Protein AF-A0A6A9STH9-F1 (afdb_monomer)

Nearest PDB structures (foldseek):
  4iap-assembly1_A  TM=4.521E-01  e=1.134E+00  Saccharomyces cerevisiae S288C
  4h6y-assembly1_A  TM=4.876E-01  e=4.450E+00  Homo sapiens
  8txz-assembly1_A  TM=4.529E-01  e=3.930E+00  Homo sapiens
  4h6y-assembly2_B  TM=3.499E-01  e=5.706E+00  Homo sapiens
  8u1b-assembly1_A  TM=4.518E-01  e=9.381E+00  Homo sapiens

pLDDT: mean 86.89, std 9.56, range [55.28, 96.94]

Secondary structure (DSSP, 8-state):
-HHHHHHHHHHHHHHHHHHHHHHHTTGGGTSPEEP-------SHHHHHHHHHS--GGGEEEEEETTTTEEEEEESSSEEEEESHHHHHHHHHHHHHHHHHHHTT-

Solvent-accessible surface area (backbone atoms only — not comparable to full-atom values): 5577 Å² total; per-residue (Å²): 118,70,68,63,55,51,55,52,51,53,52,52,50,20,50,48,31,26,53,54,8,60,59,26,41,58,4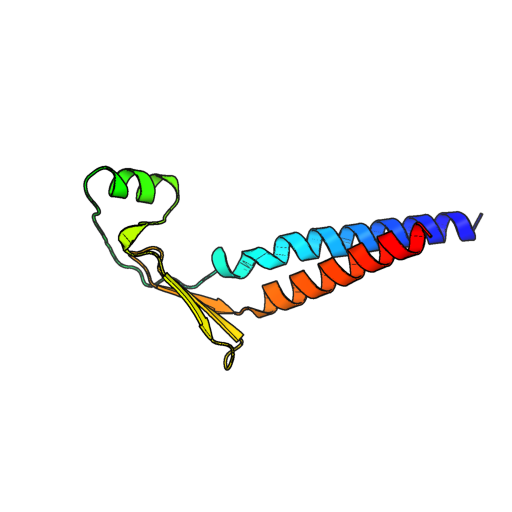1,41,84,74,70,37,55,66,48,93,58,93,70,87,54,74,66,75,58,23,57,42,23,75,73,72,64,38,27,75,94,48,48,46,78,48,72,43,76,91,79,42,26,39,40,33,28,36,44,65,30,52,29,47,20,58,37,60,50,25,55,52,7,49,51,31,24,51,52,10,50,50,50,52,54,59,77,72,108

Foldseek 3Di:
DVVVVVLVVLLVQLVVLQVQLVVLQCVQVVDWDKDDFDDDDDDPQNVVCVVPVARVVQWDWDADPVQQWIWIDSNGIITIGHCVSNVSSNVSNCSSVVSVVVSVD

Radius of gyration: 19.63 Å; Cα contacts (8 Å, |Δi|>4): 148; chains: 1; bounding box: 37×26×61 Å

Mean predicted aligned error: 6.84 Å

Structure (mmCIF, N/CA/C/O backbone):
data_AF-A0A6A9STH9-F1
#
_entry.id   AF-A0A6A9STH9-F1
#
loop_
_atom_site.group_PDB
_atom_site.id
_atom_site.type_symbol
_atom_site.label_atom_id
_atom_site.label_alt_id
_atom_site.label_comp_id
_atom_site.label_asym_id
_atom_site.label_entity_id
_atom_site.label_seq_id
_atom_site.pdbx_PDB_ins_code
_atom_site.Cartn_x
_atom_site.Cartn_y
_atom_site.Cartn_z
_atom_site.occupancy
_atom_site.B_iso_or_equiv
_atom_site.auth_seq_id
_atom_site.auth_comp_id
_atom_site.auth_asym_id
_atom_site.auth_atom_id
_atom_site.pdbx_PDB_model_num
ATOM 1 N N . MET A 1 1 ? -9.594 1.709 41.874 1.00 55.28 1 MET A N 1
ATOM 2 C CA . MET A 1 1 ? -8.220 1.558 41.331 1.00 55.28 1 MET A CA 1
ATOM 3 C C . MET A 1 1 ? -8.133 0.549 40.174 1.00 55.28 1 MET A C 1
ATOM 5 O O . MET A 1 1 ? -7.390 0.798 39.239 1.00 55.28 1 MET A O 1
ATOM 9 N N . SER A 1 2 ? -8.917 -0.541 40.176 1.00 62.00 2 SER A N 1
ATOM 10 C CA . SER A 1 2 ? -8.983 -1.525 39.067 1.00 62.00 2 SER A CA 1
ATOM 11 C C . SER A 1 2 ? -9.499 -0.946 37.730 1.00 62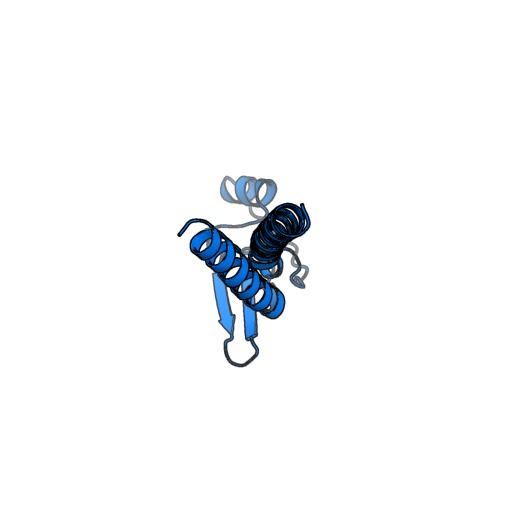.00 2 SER A C 1
ATOM 13 O O . SER A 1 2 ? -8.928 -1.186 36.666 1.00 62.00 2 SER A O 1
ATOM 15 N N . THR A 1 3 ? -10.525 -0.093 37.781 1.00 63.47 3 THR A N 1
ATOM 16 C CA . THR A 1 3 ? -11.197 0.480 36.599 1.00 63.47 3 THR A CA 1
ATOM 17 C C . THR A 1 3 ? -10.315 1.426 35.777 1.00 63.47 3 THR A C 1
ATOM 19 O O . THR A 1 3 ? -10.360 1.417 34.547 1.00 63.47 3 THR A O 1
ATOM 22 N N . THR A 1 4 ? -9.4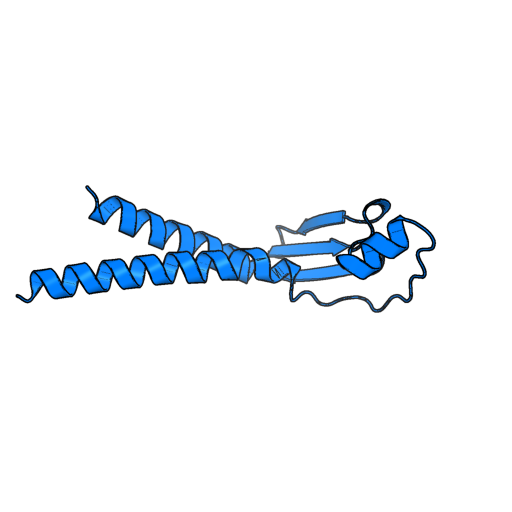49 2.205 36.429 1.00 69.38 4 THR A N 1
ATOM 23 C CA . THR A 1 4 ? -8.535 3.144 35.756 1.00 69.38 4 THR A CA 1
ATOM 24 C C . THR A 1 4 ? -7.396 2.426 35.035 1.00 69.38 4 THR A C 1
ATOM 26 O O . THR A 1 4 ? -6.968 2.854 33.962 1.00 69.38 4 THR A O 1
ATOM 29 N N . LEU A 1 5 ? -6.926 1.308 35.589 1.00 71.12 5 LEU A N 1
ATOM 30 C CA . LEU A 1 5 ? -5.867 0.495 34.997 1.00 71.12 5 LEU A CA 1
ATOM 31 C C . LEU A 1 5 ? -6.381 -0.288 33.779 1.00 71.12 5 LEU A C 1
ATOM 33 O O . LEU A 1 5 ? -5.691 -0.366 32.763 1.00 71.12 5 LEU A O 1
ATOM 37 N N . HIS A 1 6 ? -7.623 -0.781 33.847 1.00 75.56 6 HIS A N 1
ATOM 38 C CA . HIS A 1 6 ? -8.316 -1.394 32.715 1.00 75.56 6 HIS A CA 1
ATOM 39 C C . HIS A 1 6 ? -8.492 -0.400 31.553 1.00 75.56 6 HIS A C 1
ATOM 41 O O . HIS A 1 6 ? -8.071 -0.687 30.436 1.00 75.56 6 HIS A O 1
ATOM 47 N N . SER A 1 7 ? -8.978 0.817 31.824 1.00 79.44 7 SER A N 1
ATOM 48 C CA . SER A 1 7 ? -9.149 1.864 30.800 1.00 79.44 7 SER A CA 1
ATOM 49 C C . SER A 1 7 ? -7.839 2.234 30.084 1.00 79.44 7 SER A C 1
ATOM 51 O O . SER A 1 7 ? -7.814 2.384 28.861 1.00 79.44 7 SER A O 1
ATOM 53 N N . ARG A 1 8 ? -6.718 2.320 30.818 1.00 86.12 8 ARG A N 1
ATOM 54 C CA . ARG A 1 8 ? -5.395 2.576 30.220 1.00 86.12 8 ARG A CA 1
ATOM 55 C C . ARG A 1 8 ? -4.946 1.437 29.306 1.00 86.12 8 ARG A C 1
ATOM 57 O O . ARG A 1 8 ? -4.480 1.706 28.205 1.00 86.12 8 ARG A O 1
ATOM 64 N N . ARG A 1 9 ? -5.115 0.181 29.731 1.00 89.38 9 ARG A N 1
ATOM 65 C CA . ARG A 1 9 ? -4.752 -0.998 28.925 1.00 89.38 9 ARG A CA 1
ATOM 66 C C . ARG A 1 9 ? -5.518 -1.048 27.605 1.00 89.38 9 ARG A C 1
ATOM 68 O O . ARG A 1 9 ? -4.899 -1.274 26.572 1.00 89.38 9 ARG A O 1
ATOM 75 N N . VAL A 1 10 ? -6.822 -0.770 27.626 1.00 89.31 10 VAL A N 1
ATOM 76 C CA . VAL A 1 10 ? -7.639 -0.752 26.400 1.00 89.31 10 VAL A CA 1
ATOM 77 C C . VAL A 1 10 ? -7.177 0.356 25.448 1.00 89.31 10 VAL A C 1
ATOM 79 O O . VAL A 1 10 ? -7.051 0.108 24.254 1.00 89.31 10 VAL A O 1
ATOM 82 N N . ARG A 1 11 ? -6.833 1.551 25.955 1.00 91.56 11 ARG A N 1
ATOM 83 C CA . ARG A 1 11 ? -6.273 2.627 25.113 1.00 91.56 11 ARG A CA 1
ATOM 84 C C . ARG A 1 11 ? -4.949 2.233 24.463 1.00 91.56 11 ARG A C 1
ATOM 86 O O . ARG A 1 11 ? -4.765 2.507 23.283 1.00 91.56 11 ARG A O 1
ATOM 93 N N . TYR A 1 12 ? -4.041 1.607 25.213 1.00 94.25 12 TYR A N 1
ATOM 94 C CA . TYR A 1 12 ? -2.765 1.148 24.657 1.00 94.25 12 TYR A CA 1
ATOM 95 C C . TYR A 1 12 ? -2.961 0.075 23.591 1.00 94.25 12 TYR A C 1
ATOM 97 O O . TYR A 1 12 ? -2.344 0.162 22.535 1.00 94.25 12 TYR A O 1
ATOM 105 N N . LEU A 1 13 ? -3.847 -0.894 23.834 1.00 94.38 13 LEU A N 1
ATOM 106 C CA . LEU A 1 13 ? -4.148 -1.939 22.859 1.00 94.38 13 LEU A CA 1
ATOM 107 C C . LE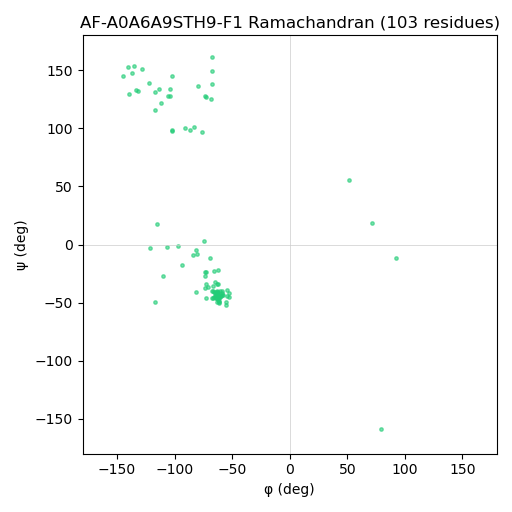U A 1 13 ? -4.773 -1.353 21.587 1.00 94.38 13 LEU A C 1
ATOM 109 O O . LEU A 1 13 ? -4.373 -1.720 20.491 1.00 94.38 13 LEU A O 1
ATOM 113 N N . ALA A 1 14 ? -5.693 -0.396 21.725 1.00 92.88 14 ALA A N 1
ATOM 114 C CA . ALA A 1 14 ? -6.326 0.263 20.589 1.00 92.88 14 ALA A CA 1
ATOM 115 C C . ALA A 1 14 ? -5.317 1.056 19.738 1.00 92.88 14 ALA A C 1
ATOM 117 O O . ALA A 1 14 ? -5.341 0.967 18.511 1.00 92.88 14 ALA A O 1
ATOM 118 N N . TRP A 1 15 ? -4.383 1.769 20.378 1.00 96.06 15 TRP A N 1
ATOM 119 C CA . TRP A 1 15 ? -3.265 2.412 19.682 1.00 96.06 15 TRP A CA 1
ATOM 120 C C . TRP A 1 15 ? -2.346 1.406 18.996 1.00 96.06 15 TRP A C 1
ATOM 122 O O . TRP A 1 15 ? -1.959 1.622 17.853 1.00 96.06 15 TRP A O 1
ATOM 132 N N . LEU A 1 16 ? -2.018 0.302 19.668 1.00 96.25 16 LEU A N 1
ATOM 133 C CA . LEU A 1 16 ? -1.180 -0.745 19.097 1.00 96.25 16 LEU A CA 1
ATOM 134 C C . LEU A 1 16 ? -1.838 -1.367 17.860 1.00 96.25 16 LEU A C 1
ATOM 136 O O . LEU A 1 16 ? -1.182 -1.475 16.831 1.00 96.25 16 LEU A O 1
ATOM 140 N N . CYS A 1 17 ? -3.133 -1.689 17.918 1.00 94.94 17 CYS A N 1
ATOM 141 C CA . CYS A 1 17 ? -3.891 -2.158 16.756 1.00 94.94 17 CYS A CA 1
ATOM 142 C C . CYS A 1 17 ? -3.867 -1.136 15.614 1.00 94.94 17 CYS A C 1
ATOM 144 O O . CYS A 1 17 ? -3.627 -1.517 14.473 1.00 94.94 17 CYS A O 1
ATOM 146 N N . ALA A 1 18 ? -4.051 0.153 15.916 1.00 95.31 18 ALA A N 1
ATOM 147 C CA . ALA A 1 18 ? -4.024 1.201 14.902 1.00 95.31 18 ALA A CA 1
ATOM 148 C C . ALA A 1 18 ? -2.655 1.326 14.215 1.00 95.31 18 ALA A C 1
ATOM 150 O O . ALA A 1 18 ? -2.581 1.395 12.992 1.00 95.31 18 ALA A O 1
ATOM 151 N N . LEU A 1 19 ? -1.569 1.323 14.991 1.00 96.88 19 LEU A N 1
ATOM 152 C CA . LEU A 1 19 ? -0.213 1.482 14.465 1.00 96.88 19 LEU A CA 1
ATOM 153 C C . LEU A 1 19 ? 0.270 0.240 13.718 1.00 96.88 19 LEU A C 1
ATOM 155 O O . LEU A 1 19 ? 0.795 0.366 12.616 1.00 96.88 19 LEU A O 1
ATOM 159 N N . VAL A 1 20 ? 0.064 -0.954 14.283 1.00 96.50 20 VAL A N 1
ATOM 160 C CA . VAL A 1 20 ? 0.372 -2.216 13.590 1.00 96.50 20 VAL A CA 1
ATOM 161 C C . VAL A 1 20 ? -0.435 -2.294 12.303 1.00 96.50 20 VAL A C 1
ATOM 163 O O . VAL A 1 20 ? 0.115 -2.606 11.252 1.00 96.50 20 VAL A O 1
ATOM 166 N N . GLY A 1 21 ? -1.717 -1.936 12.371 1.00 95.44 21 GLY A N 1
ATOM 167 C CA . GLY A 1 21 ? -2.578 -1.884 11.208 1.00 95.44 21 GLY A CA 1
ATOM 168 C C . GLY A 1 21 ? -2.013 -0.996 10.098 1.00 95.44 21 GLY A C 1
ATOM 169 O O . GLY A 1 21 ? -1.874 -1.441 8.962 1.00 95.44 21 GLY A O 1
ATOM 170 N N . LEU A 1 22 ? -1.604 0.224 10.449 1.00 95.31 22 LEU A N 1
ATOM 171 C CA . LEU A 1 22 ? -1.050 1.201 9.514 1.00 95.31 22 LEU A CA 1
ATOM 172 C C . LEU A 1 22 ? 0.266 0.740 8.872 1.00 95.31 22 LEU A C 1
ATOM 174 O O . LEU A 1 22 ? 0.499 1.023 7.702 1.00 95.31 22 LEU A O 1
ATOM 178 N N . VAL A 1 23 ? 1.100 0.001 9.608 1.00 96.00 23 VAL A N 1
ATOM 179 C CA . VAL A 1 23 ? 2.344 -0.585 9.079 1.00 96.00 23 VAL A CA 1
ATOM 180 C C . VAL A 1 23 ? 2.064 -1.735 8.112 1.00 96.00 23 VAL A C 1
ATOM 182 O O . VAL A 1 23 ? 2.770 -1.879 7.118 1.00 96.00 23 VAL A O 1
ATOM 185 N N . LEU A 1 24 ? 1.038 -2.548 8.372 1.00 95.12 24 LEU A N 1
ATOM 186 C CA . LEU A 1 24 ? 0.713 -3.704 7.534 1.00 95.12 24 LEU A CA 1
ATOM 187 C C . LEU A 1 24 ? 0.082 -3.315 6.184 1.00 95.12 24 LEU A C 1
ATOM 189 O O . LEU A 1 24 ? 0.235 -4.050 5.212 1.00 95.12 24 LEU A O 1
ATOM 193 N N . VAL A 1 25 ? -0.598 -2.164 6.103 1.00 94.31 25 VAL A N 1
ATOM 194 C CA . VAL A 1 25 ? -1.249 -1.678 4.870 1.00 94.31 25 VAL A CA 1
ATOM 195 C C . VAL A 1 25 ? -0.294 -1.564 3.672 1.00 94.31 25 VAL A C 1
ATOM 197 O O . VAL A 1 25 ? -0.621 -2.128 2.630 1.00 94.31 25 VAL A O 1
ATOM 200 N N . PRO A 1 26 ? 0.864 -0.886 3.765 1.00 93.25 26 PRO A N 1
ATOM 201 C CA . PRO A 1 26 ? 1.776 -0.739 2.632 1.00 93.25 26 PRO A CA 1
ATOM 202 C C . PRO A 1 26 ? 2.677 -1.957 2.378 1.00 93.25 26 PRO A C 1
ATOM 204 O O . PRO A 1 26 ? 3.368 -1.971 1.364 1.00 93.25 26 PRO A O 1
ATOM 207 N N . LEU A 1 27 ? 2.700 -2.971 3.256 1.00 92.50 27 LEU A N 1
ATOM 208 C CA . LEU A 1 27 ? 3.649 -4.090 3.143 1.00 92.50 27 LEU A CA 1
ATOM 209 C C . LEU A 1 27 ? 3.661 -4.786 1.776 1.00 92.50 27 LEU A C 1
ATOM 211 O O . LEU A 1 27 ? 4.758 -5.050 1.285 1.00 92.50 27 LEU A O 1
ATOM 215 N N . PRO A 1 28 ? 2.517 -5.051 1.116 1.00 90.50 28 PRO A N 1
ATOM 216 C CA . PRO A 1 28 ? 2.537 -5.718 -0.186 1.00 90.50 28 PRO A CA 1
ATOM 217 C C . PRO A 1 28 ? 3.274 -4.931 -1.277 1.00 90.50 28 PRO A C 1
ATOM 219 O O . PRO A 1 28 ? 3.769 -5.524 -2.228 1.00 90.50 28 PRO A O 1
ATOM 222 N N . PHE A 1 29 ? 3.433 -3.618 -1.132 1.00 86.06 29 PHE A N 1
ATOM 223 C CA . PHE A 1 29 ? 4.218 -2.801 -2.061 1.00 86.06 29 PHE A CA 1
ATOM 224 C C . PHE A 1 29 ? 5.722 -2.807 -1.745 1.00 86.06 29 PHE A C 1
ATOM 226 O O . PHE A 1 29 ? 6.516 -2.303 -2.527 1.00 86.06 29 PHE A O 1
ATOM 233 N N . LEU A 1 30 ? 6.124 -3.365 -0.599 1.00 85.00 30 LEU A N 1
ATOM 234 C CA . LEU A 1 30 ? 7.513 -3.389 -0.129 1.00 85.00 30 LEU A CA 1
ATOM 235 C C . LEU A 1 30 ? 8.138 -4.787 -0.174 1.00 85.00 30 LEU A C 1
ATOM 237 O O . LEU A 1 30 ? 9.356 -4.906 -0.256 1.00 85.00 30 LEU A O 1
ATOM 241 N N . THR A 1 31 ? 7.328 -5.845 -0.074 1.00 78.75 31 THR A N 1
ATOM 242 C CA . THR A 1 31 ? 7.813 -7.230 0.073 1.00 78.75 31 THR A CA 1
ATOM 243 C C . THR A 1 31 ? 7.457 -8.138 -1.104 1.00 78.75 31 THR A C 1
ATOM 245 O O . THR A 1 31 ? 7.452 -9.358 -0.946 1.00 78.75 31 THR A O 1
ATOM 248 N N . GLY A 1 32 ? 7.104 -7.566 -2.256 1.00 70.12 32 GLY A N 1
ATOM 249 C CA . GLY A 1 32 ? 6.747 -8.335 -3.447 1.00 70.12 32 GLY A CA 1
ATOM 250 C C . GLY A 1 32 ? 7.910 -9.095 -4.055 1.00 70.12 32 GLY A C 1
ATOM 251 O O . GLY A 1 32 ? 9.063 -8.676 -3.967 1.00 70.12 32 GLY A O 1
ATOM 252 N N . THR A 1 33 ? 7.607 -10.235 -4.672 1.00 75.88 33 THR A N 1
ATOM 253 C CA . THR A 1 33 ? 8.593 -10.948 -5.489 1.00 75.88 33 THR A CA 1
ATOM 254 C C . THR A 1 33 ? 8.792 -10.183 -6.784 1.00 75.88 33 THR A C 1
ATOM 256 O O . THR A 1 33 ? 7.799 -9.928 -7.461 1.00 75.88 33 THR A O 1
ATOM 259 N N . SER A 1 34 ? 10.034 -9.868 -7.146 1.00 77.75 34 SER A N 1
ATOM 260 C CA . SER A 1 34 ? 10.351 -9.154 -8.381 1.00 77.75 34 SER A CA 1
ATOM 261 C C . SER A 1 34 ? 10.873 -10.092 -9.468 1.00 77.75 34 SER A C 1
ATOM 263 O O . SER A 1 34 ? 11.600 -11.054 -9.203 1.00 77.75 34 SER A O 1
ATOM 265 N N . THR A 1 35 ? 10.543 -9.804 -10.723 1.00 72.56 35 THR A N 1
ATOM 266 C CA . THR A 1 35 ? 11.307 -10.328 -11.861 1.00 72.56 35 THR A CA 1
ATOM 267 C C . THR A 1 35 ? 12.638 -9.581 -11.922 1.00 72.56 35 THR A C 1
ATOM 269 O O . THR A 1 35 ? 12.599 -8.364 -11.955 1.00 72.56 35 THR A O 1
ATOM 272 N N . LEU A 1 36 ? 13.804 -10.237 -11.955 1.00 61.19 36 LEU A N 1
ATOM 273 C CA . LEU A 1 36 ? 15.072 -9.522 -12.179 1.00 61.19 36 LEU A CA 1
ATOM 274 C C . LEU A 1 36 ? 15.215 -9.160 -13.664 1.00 61.19 36 LEU A C 1
ATOM 276 O O . LEU A 1 36 ? 15.666 -9.986 -14.459 1.00 61.19 36 LEU A O 1
ATOM 280 N N . ALA A 1 37 ? 14.854 -7.934 -14.034 1.00 65.50 37 ALA A N 1
ATOM 281 C CA . ALA A 1 37 ? 15.208 -7.350 -15.320 1.00 65.50 37 ALA A CA 1
ATOM 282 C C . ALA A 1 37 ? 16.339 -6.326 -15.133 1.00 65.50 37 ALA A C 1
ATOM 284 O O . ALA A 1 37 ? 16.322 -5.499 -14.223 1.00 65.50 37 ALA A O 1
ATOM 285 N N . ALA A 1 38 ? 17.355 -6.386 -15.997 1.00 59.91 38 ALA A N 1
ATOM 286 C CA . ALA A 1 38 ? 18.368 -5.342 -16.088 1.00 59.91 38 ALA A CA 1
ATOM 287 C C . ALA A 1 38 ? 17.854 -4.269 -17.054 1.00 59.91 38 ALA A C 1
ATOM 289 O O . ALA A 1 38 ? 17.927 -4.449 -18.270 1.00 59.91 38 ALA A O 1
ATOM 290 N N . CYS A 1 39 ? 17.297 -3.181 -16.522 1.00 72.50 39 CYS A N 1
ATOM 291 C CA . CYS A 1 39 ? 16.883 -2.038 -17.330 1.00 72.50 39 CYS A CA 1
ATOM 292 C C . CYS A 1 39 ? 17.852 -0.875 -17.138 1.00 72.50 39 CYS A C 1
ATOM 294 O O . CYS A 1 39 ? 18.100 -0.448 -16.013 1.00 72.50 39 CYS A O 1
ATOM 296 N N . GLU A 1 40 ? 18.361 -0.332 -18.241 1.00 72.06 40 GLU A N 1
ATOM 297 C CA . GLU A 1 40 ? 19.111 0.923 -18.246 1.00 72.06 40 GLU A CA 1
ATOM 298 C C . GLU A 1 40 ? 18.199 2.046 -18.744 1.00 72.06 40 GLU A C 1
ATOM 300 O O . GLU A 1 40 ? 17.977 2.224 -19.944 1.00 72.06 40 GLU A O 1
ATOM 305 N N . PHE A 1 41 ? 17.641 2.811 -17.809 1.00 73.50 41 PHE A N 1
ATOM 306 C CA . PHE A 1 41 ? 16.864 4.004 -18.123 1.00 73.50 41 PHE A CA 1
ATOM 307 C C . PHE A 1 41 ? 17.822 5.196 -18.135 1.00 73.50 41 PHE A C 1
ATOM 309 O O . PHE A 1 41 ? 18.222 5.689 -17.093 1.00 73.50 41 PHE A O 1
ATOM 316 N N . GLY A 1 42 ? 18.265 5.661 -19.300 1.00 75.88 42 GLY A N 1
ATOM 317 C CA . GLY A 1 42 ? 19.060 6.893 -19.368 1.00 75.88 42 GLY A CA 1
ATOM 318 C C . GLY A 1 42 ? 18.244 8.148 -18.998 1.00 75.88 42 GLY A C 1
ATOM 319 O O . GLY A 1 42 ? 17.015 8.170 -19.091 1.00 75.88 42 GLY A O 1
ATOM 320 N N . GLY A 1 43 ? 18.926 9.244 -18.647 1.00 83.75 43 GLY A N 1
ATOM 321 C CA . GLY A 1 43 ? 18.320 10.579 -18.516 1.00 83.75 43 GLY A CA 1
ATOM 322 C C . GLY A 1 43 ? 17.544 10.829 -17.213 1.00 83.75 43 GLY A C 1
ATOM 323 O O . GLY A 1 43 ? 17.771 10.174 -16.201 1.00 83.75 43 GLY A O 1
ATOM 324 N N . PHE A 1 44 ? 16.634 11.815 -17.225 1.00 83.69 44 PHE A N 1
ATOM 325 C CA . PHE A 1 44 ? 15.885 12.259 -16.032 1.00 83.69 44 PHE A CA 1
ATOM 326 C C . PHE A 1 44 ? 15.154 11.109 -15.328 1.00 83.69 44 PHE A C 1
ATOM 328 O O . PHE A 1 44 ? 15.224 10.983 -14.110 1.00 83.69 44 PHE A O 1
ATOM 335 N N . TYR A 1 45 ? 14.490 10.243 -16.092 1.00 81.44 45 TYR A N 1
ATOM 336 C CA . TYR A 1 45 ? 13.742 9.120 -15.531 1.00 81.44 45 TYR A CA 1
ATOM 337 C C . TYR A 1 45 ? 14.637 8.002 -14.985 1.00 81.44 45 TYR A C 1
ATOM 339 O O . TYR A 1 45 ? 14.204 7.292 -14.085 1.00 81.44 45 TYR A O 1
ATOM 347 N N . GLY A 1 46 ? 15.879 7.891 -15.466 1.00 81.62 46 GLY A N 1
ATOM 348 C CA . GLY A 1 46 ? 16.915 7.069 -14.841 1.00 81.62 46 GLY A CA 1
ATOM 349 C C . GLY A 1 46 ? 17.269 7.543 -13.446 1.00 81.62 46 GLY A C 1
ATOM 350 O O . GLY A 1 46 ? 17.201 6.777 -12.496 1.00 81.62 46 GLY A O 1
ATOM 351 N N . ALA A 1 47 ? 17.531 8.844 -13.300 1.00 84.00 47 ALA A N 1
ATOM 352 C CA . ALA A 1 47 ? 17.815 9.435 -11.994 1.00 84.00 47 ALA A CA 1
ATOM 353 C C . ALA A 1 47 ? 16.631 9.305 -11.014 1.00 84.00 47 ALA A C 1
ATOM 355 O O . ALA A 1 47 ? 16.838 9.131 -9.816 1.00 84.00 47 ALA A O 1
ATOM 356 N N . VAL A 1 48 ? 15.388 9.372 -11.509 1.00 84.44 48 VAL A N 1
ATOM 357 C CA . VAL A 1 48 ? 14.189 9.097 -10.696 1.00 84.44 48 VAL A CA 1
ATOM 358 C C . VAL A 1 48 ? 14.146 7.625 -10.282 1.00 84.44 48 VAL A C 1
ATOM 360 O O . VAL A 1 48 ? 13.941 7.342 -9.103 1.00 84.44 48 VAL A O 1
ATOM 363 N N . TYR A 1 49 ? 14.390 6.701 -11.213 1.00 83.94 49 TYR A N 1
ATOM 364 C CA . TYR A 1 49 ? 14.442 5.272 -10.915 1.00 83.94 49 TYR A CA 1
ATOM 365 C C . TYR A 1 49 ? 15.518 4.945 -9.872 1.00 83.94 49 TYR A C 1
ATOM 367 O O . TYR A 1 49 ? 15.227 4.247 -8.909 1.00 83.94 49 TYR A O 1
ATOM 375 N N . ASP A 1 50 ? 16.715 5.523 -9.975 1.00 83.62 50 ASP A N 1
ATOM 376 C CA . ASP A 1 50 ? 17.787 5.323 -8.991 1.00 83.62 50 ASP A CA 1
ATOM 377 C C . ASP A 1 50 ? 17.434 5.882 -7.601 1.00 83.62 50 ASP A C 1
ATOM 379 O O . ASP A 1 50 ? 17.857 5.341 -6.580 1.00 83.62 50 ASP A O 1
ATOM 383 N N . ALA A 1 51 ? 16.657 6.968 -7.539 1.00 85.81 51 ALA A N 1
ATOM 384 C CA . ALA A 1 51 ? 16.303 7.623 -6.282 1.00 85.81 51 ALA A CA 1
ATOM 385 C C . ALA A 1 51 ? 15.143 6.944 -5.537 1.00 85.81 51 ALA A C 1
ATOM 387 O O . ALA A 1 51 ? 15.170 6.866 -4.308 1.00 85.81 51 ALA A O 1
ATOM 388 N N . VAL A 1 52 ? 14.102 6.509 -6.255 1.00 84.38 52 VAL A N 1
ATOM 389 C CA . VAL A 1 52 ? 12.864 5.977 -5.648 1.00 84.38 52 VAL A CA 1
ATOM 390 C C . VAL A 1 52 ? 12.534 4.543 -6.056 1.00 84.38 52 VAL A C 1
ATOM 392 O O . VAL A 1 52 ? 11.559 3.986 -5.560 1.00 84.38 52 VAL A O 1
ATOM 395 N N . GLY A 1 53 ? 13.322 3.938 -6.944 1.00 83.81 53 GLY A N 1
ATOM 396 C CA . GLY A 1 53 ? 13.105 2.581 -7.444 1.00 83.81 53 GLY A CA 1
ATOM 397 C C . GLY A 1 53 ? 11.916 2.448 -8.393 1.00 83.81 53 GLY A C 1
ATOM 398 O O . GLY A 1 53 ? 11.414 1.345 -8.544 1.00 83.81 53 GLY A O 1
ATOM 399 N N . ILE A 1 54 ? 11.417 3.548 -8.977 1.00 85.12 54 ILE A N 1
ATOM 400 C CA . ILE A 1 54 ? 10.229 3.563 -9.847 1.00 85.12 54 ILE A CA 1
ATOM 401 C C . ILE A 1 54 ? 10.513 4.382 -11.105 1.00 85.12 54 ILE A C 1
ATOM 403 O O . ILE A 1 54 ? 10.999 5.508 -11.022 1.00 85.12 54 ILE A O 1
ATOM 407 N N . TYR A 1 55 ? 10.163 3.830 -12.268 1.00 87.69 55 TYR A N 1
ATOM 408 C CA . TYR A 1 55 ? 10.242 4.449 -13.585 1.00 87.69 55 TYR A CA 1
ATOM 409 C C . TYR A 1 55 ? 8.824 4.894 -13.958 1.00 87.69 55 TYR A C 1
ATOM 411 O O . TYR A 1 55 ? 8.016 4.080 -14.416 1.00 87.69 55 TYR A O 1
ATOM 419 N N . PRO A 1 56 ? 8.481 6.182 -13.758 1.00 83.56 56 PRO A N 1
ATOM 420 C CA . PRO A 1 56 ? 7.098 6.646 -13.835 1.00 83.56 56 PRO A CA 1
ATOM 421 C C . PRO A 1 56 ? 6.369 6.312 -15.146 1.00 83.56 56 PRO A C 1
ATOM 423 O O . PRO A 1 56 ? 5.199 5.949 -15.071 1.00 83.56 56 PRO A O 1
ATOM 426 N N . PRO A 1 57 ? 7.005 6.378 -16.337 1.00 85.88 57 PRO A N 1
ATOM 427 C CA . PRO A 1 57 ? 6.314 6.053 -17.586 1.00 85.88 57 PRO A CA 1
ATOM 428 C C . PRO A 1 57 ? 5.894 4.582 -17.722 1.00 85.88 57 PRO A C 1
ATOM 430 O O . PRO A 1 57 ? 4.995 4.289 -18.504 1.00 85.88 57 PRO A O 1
ATOM 433 N N . GLY A 1 58 ? 6.544 3.663 -17.000 1.00 83.12 58 GLY A N 1
ATOM 434 C CA . GLY A 1 58 ? 6.241 2.227 -17.019 1.00 83.12 58 GLY A CA 1
ATOM 435 C C . GLY A 1 58 ? 5.542 1.722 -15.755 1.00 83.12 58 GLY A C 1
ATOM 436 O O . GLY A 1 58 ? 5.211 0.539 -15.677 1.00 83.12 58 GLY A O 1
ATOM 437 N N . TYR A 1 59 ? 5.324 2.595 -14.768 1.00 88.69 59 TYR A N 1
ATOM 438 C CA . TYR A 1 59 ? 4.713 2.214 -13.504 1.00 88.69 59 TYR A CA 1
ATOM 439 C C . TYR A 1 59 ? 3.245 1.839 -13.699 1.00 88.69 59 TYR A C 1
ATOM 441 O O . TYR A 1 59 ? 2.448 2.622 -14.219 1.00 88.69 59 TYR A O 1
ATOM 449 N N . THR A 1 60 ? 2.877 0.645 -13.251 1.00 91.81 60 THR A N 1
ATOM 450 C CA . THR A 1 60 ? 1.495 0.154 -13.285 1.00 91.81 60 THR A CA 1
ATOM 451 C C . THR A 1 60 ? 1.169 -0.536 -11.972 1.00 91.81 60 THR A C 1
ATOM 453 O O . THR A 1 60 ? 2.045 -1.114 -11.336 1.00 91.81 60 THR A O 1
ATOM 456 N N . VAL A 1 61 ? -0.087 -0.457 -11.545 1.00 92.56 61 VAL A N 1
ATOM 457 C CA . VAL A 1 61 ? -0.595 -1.157 -10.363 1.00 92.56 61 VAL A CA 1
ATOM 458 C C . VAL A 1 61 ? -1.969 -1.680 -10.710 1.00 92.56 61 VAL A C 1
ATOM 460 O O . VAL A 1 61 ? -2.818 -0.916 -11.168 1.00 92.56 61 VAL A O 1
ATOM 463 N N . ASP A 1 62 ? -2.181 -2.957 -10.449 1.00 93.94 62 ASP A N 1
ATOM 464 C CA . ASP A 1 62 ? -3.464 -3.615 -10.568 1.00 93.94 62 ASP A CA 1
ATOM 465 C C . ASP A 1 62 ? -3.720 -4.509 -9.353 1.00 93.94 62 ASP A C 1
ATOM 467 O O . ASP A 1 62 ? -2.796 -4.960 -8.666 1.00 93.94 62 ASP A O 1
ATOM 471 N N . ILE A 1 63 ? -4.996 -4.731 -9.060 1.00 93.44 63 ILE A N 1
ATOM 472 C CA . ILE A 1 63 ? -5.426 -5.590 -7.964 1.00 93.44 63 ILE A CA 1
ATOM 473 C C . ILE A 1 63 ? -6.197 -6.767 -8.542 1.00 93.44 63 ILE A C 1
ATOM 475 O O . ILE A 1 63 ? -7.309 -6.611 -9.049 1.00 93.44 63 ILE A O 1
ATOM 479 N N . ASP A 1 64 ? -5.635 -7.957 -8.359 1.00 93.31 64 ASP A N 1
ATOM 480 C CA . ASP A 1 64 ? -6.346 -9.201 -8.593 1.00 93.31 64 ASP A CA 1
ATOM 481 C C . ASP A 1 64 ? -7.181 -9.540 -7.352 1.00 93.31 64 ASP A C 1
ATOM 483 O O . ASP A 1 64 ? -6.685 -10.022 -6.327 1.00 93.31 64 ASP A O 1
ATOM 487 N N . TRP A 1 65 ? -8.478 -9.250 -7.435 1.00 91.94 65 TRP A N 1
ATOM 488 C CA . TRP A 1 65 ? -9.428 -9.523 -6.358 1.00 91.94 65 TRP A CA 1
ATOM 489 C C . TRP A 1 65 ? -9.769 -11.008 -6.207 1.00 91.94 65 TRP A C 1
ATOM 491 O O . TRP A 1 65 ? -10.187 -11.403 -5.119 1.00 91.94 65 TRP A O 1
ATOM 501 N N . SER A 1 66 ? -9.606 -11.820 -7.258 1.00 93.50 66 SER A N 1
ATOM 502 C CA . SER A 1 66 ? -9.834 -13.271 -7.199 1.00 93.50 66 SER A CA 1
ATOM 503 C C . SER A 1 66 ? -8.800 -13.942 -6.308 1.00 93.50 66 SER A C 1
ATOM 505 O O . SER A 1 66 ? -9.160 -14.726 -5.430 1.00 93.50 66 SER A O 1
ATOM 507 N N . ASP A 1 67 ? -7.536 -13.573 -6.499 1.00 91.50 67 ASP A N 1
ATOM 508 C CA . ASP A 1 67 ? -6.412 -14.178 -5.788 1.00 91.50 67 ASP A CA 1
ATOM 509 C C . ASP A 1 67 ? -5.963 -13.366 -4.563 1.00 91.50 67 ASP A C 1
ATOM 511 O O . ASP A 1 67 ? -5.061 -13.786 -3.832 1.00 91.50 67 ASP A O 1
ATOM 515 N N . LEU A 1 68 ? -6.612 -12.222 -4.304 1.00 94.00 68 LEU A N 1
ATOM 516 C CA . LEU A 1 68 ? -6.252 -11.257 -3.262 1.00 94.00 68 LEU A CA 1
ATOM 517 C C . LEU A 1 68 ? -4.774 -10.873 -3.353 1.00 94.00 68 LEU A C 1
ATOM 519 O O . LEU A 1 68 ? -4.014 -11.001 -2.386 1.00 94.00 68 LEU A O 1
ATOM 523 N N . GLN A 1 69 ? -4.365 -10.402 -4.527 1.00 94.25 69 GLN A N 1
ATOM 524 C CA . GLN A 1 69 ? -2.995 -10.002 -4.815 1.00 94.25 69 GLN A CA 1
ATOM 525 C C . GLN A 1 69 ? -2.950 -8.606 -5.420 1.00 94.25 69 GLN A C 1
ATOM 527 O O . GLN A 1 69 ? -3.877 -8.155 -6.087 1.00 94.25 69 GLN A O 1
ATOM 532 N N . VAL A 1 70 ? -1.845 -7.916 -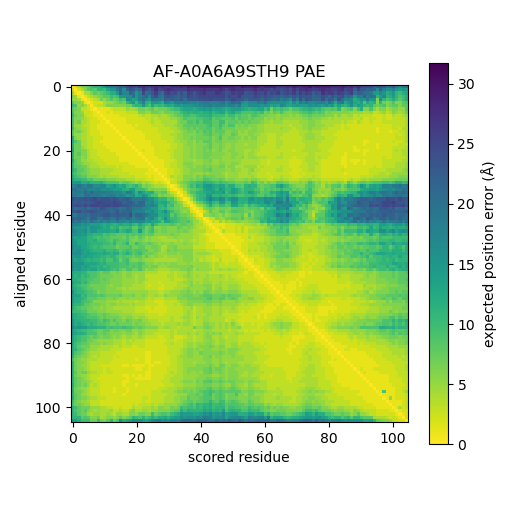5.174 1.00 93.56 70 VAL A N 1
ATOM 533 C CA . VAL A 1 70 ? -1.473 -6.723 -5.918 1.00 93.56 70 VAL A CA 1
ATOM 534 C C . VAL A 1 70 ? -0.372 -7.111 -6.887 1.00 93.56 70 VAL A C 1
ATOM 536 O O . VAL A 1 70 ? 0.631 -7.718 -6.499 1.00 93.56 70 VAL A O 1
ATOM 539 N N . VAL A 1 71 ? -0.585 -6.761 -8.146 1.00 92.50 71 VAL A N 1
ATOM 540 C CA . VAL A 1 71 ? 0.391 -6.909 -9.214 1.00 92.50 71 VAL A CA 1
ATOM 541 C C . VAL A 1 71 ? 0.794 -5.507 -9.613 1.00 92.50 71 VAL A C 1
ATOM 543 O O . VAL A 1 71 ? -0.047 -4.684 -9.962 1.00 92.50 71 VAL A O 1
ATOM 546 N N . TRP A 1 72 ? 2.074 -5.192 -9.519 1.00 90.94 72 TRP A N 1
ATOM 547 C CA . TRP A 1 72 ? 2.555 -3.863 -9.863 1.00 90.94 72 TRP A CA 1
ATOM 548 C C . TRP A 1 72 ? 3.879 -3.944 -10.598 1.00 90.94 72 TRP A C 1
ATOM 550 O O . TRP A 1 72 ? 4.624 -4.899 -10.449 1.00 90.94 72 TRP A O 1
ATOM 560 N N . SER A 1 73 ? 4.162 -2.958 -11.432 1.00 88.81 73 SER A N 1
ATOM 561 C CA . SER A 1 73 ? 5.435 -2.829 -12.123 1.00 88.81 73 SER A CA 1
ATOM 562 C C . SER A 1 73 ? 6.091 -1.545 -11.666 1.00 88.81 73 SER A C 1
ATOM 564 O O . SER A 1 73 ? 5.452 -0.495 -11.698 1.00 88.81 73 SER A O 1
ATOM 566 N N . ASP A 1 74 ? 7.367 -1.608 -11.296 1.00 86.88 74 ASP A N 1
ATOM 567 C CA . ASP A 1 74 ? 8.182 -0.404 -11.109 1.00 86.88 74 ASP A CA 1
ATOM 568 C C . ASP A 1 74 ? 8.594 0.233 -12.455 1.00 86.88 74 ASP A C 1
ATOM 570 O O . ASP A 1 74 ? 9.304 1.233 -12.478 1.00 86.88 74 ASP A O 1
ATOM 574 N N . GLY A 1 75 ? 8.131 -0.325 -13.580 1.00 85.50 75 GLY A N 1
ATOM 575 C CA . GLY A 1 75 ? 8.489 0.052 -14.945 1.00 85.50 75 GLY A CA 1
ATOM 576 C C . GLY A 1 75 ? 9.658 -0.745 -15.526 1.00 85.50 75 GLY A C 1
ATOM 577 O O . GLY A 1 75 ? 9.857 -0.706 -16.739 1.00 85.50 75 GLY A O 1
ATOM 578 N N . CYS A 1 76 ? 10.377 -1.509 -14.702 1.00 84.94 76 CYS A N 1
ATOM 579 C CA . CYS A 1 76 ? 11.396 -2.475 -15.110 1.00 84.94 76 CYS A CA 1
ATOM 580 C C . CYS A 1 76 ? 11.022 -3.908 -14.727 1.00 84.94 76 CYS A C 1
ATOM 582 O O . CYS A 1 76 ? 11.072 -4.822 -15.547 1.00 84.94 76 CYS A O 1
ATOM 584 N N . ASN A 1 77 ? 10.639 -4.091 -13.469 1.00 86.50 77 ASN A N 1
ATOM 585 C CA . ASN A 1 77 ? 10.368 -5.359 -12.833 1.00 86.50 77 ASN A CA 1
ATOM 586 C C . ASN A 1 77 ? 8.884 -5.447 -12.495 1.00 86.50 77 ASN A C 1
ATOM 588 O O . ASN A 1 77 ? 8.299 -4.522 -11.926 1.00 86.50 77 ASN A O 1
ATOM 592 N N . GLY A 1 78 ? 8.291 -6.593 -12.820 1.00 88.19 78 GLY A N 1
ATOM 593 C CA . GLY A 1 78 ? 6.979 -6.967 -12.320 1.00 88.19 78 GLY A CA 1
AT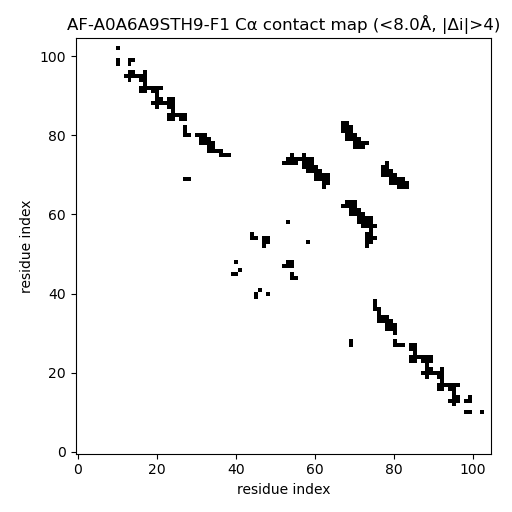OM 594 C C . GLY A 1 78 ? 7.099 -7.498 -10.897 1.00 88.19 78 GLY A C 1
ATOM 595 O O . GLY A 1 78 ? 7.986 -8.299 -10.598 1.00 88.19 78 GLY A O 1
ATOM 596 N N . HIS A 1 79 ? 6.185 -7.064 -10.045 1.00 89.94 79 HIS A N 1
ATOM 597 C CA . HIS A 1 79 ? 6.064 -7.427 -8.647 1.00 89.94 79 HIS A CA 1
ATOM 598 C C . HIS A 1 79 ? 4.693 -8.031 -8.386 1.00 89.94 79 HIS A C 1
ATOM 600 O O . HIS A 1 79 ? 3.677 -7.534 -8.874 1.00 89.94 79 HIS A O 1
ATOM 606 N N . VAL A 1 80 ? 4.666 -9.090 -7.585 1.00 92.12 80 VAL A N 1
ATOM 607 C CA . VAL A 1 80 ? 3.426 -9.732 -7.139 1.00 92.12 80 VAL A CA 1
ATOM 608 C C . VAL A 1 80 ? 3.487 -9.933 -5.633 1.00 92.12 80 VAL A C 1
ATOM 610 O O . VAL A 1 80 ? 4.482 -10.437 -5.102 1.00 92.12 80 VAL A O 1
ATOM 613 N N . SER A 1 81 ? 2.411 -9.550 -4.950 1.00 93.81 81 SER A N 1
ATOM 614 C CA . SER A 1 81 ? 2.305 -9.650 -3.495 1.00 93.81 81 SER A CA 1
ATOM 615 C C . SER A 1 81 ? 0.891 -9.982 -3.058 1.00 93.81 81 SER A C 1
ATOM 617 O O . SER A 1 81 ? -0.078 -9.468 -3.607 1.00 93.81 81 SER A O 1
ATOM 619 N N . SER A 1 82 ? 0.754 -10.764 -1.989 1.00 93.44 82 SER A N 1
ATOM 620 C CA . SER A 1 82 ? -0.547 -10.974 -1.351 1.00 93.44 82 SER A CA 1
ATOM 621 C C . SER A 1 82 ? -1.059 -9.692 -0.685 1.00 93.44 82 SER A C 1
ATOM 623 O O . SER A 1 82 ? -0.309 -9.013 0.010 1.00 93.44 82 SER A O 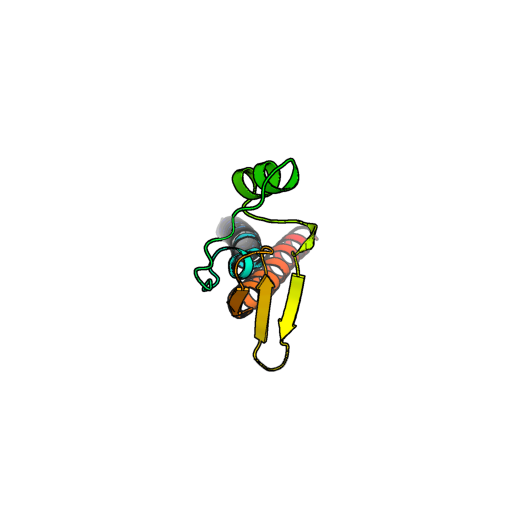1
ATOM 625 N N . LEU A 1 83 ? -2.355 -9.404 -0.827 1.00 94.12 83 LEU A N 1
ATOM 626 C CA . LEU A 1 83 ? -3.070 -8.319 -0.145 1.00 94.12 83 LEU A CA 1
ATOM 627 C C . LEU A 1 83 ? -3.503 -8.670 1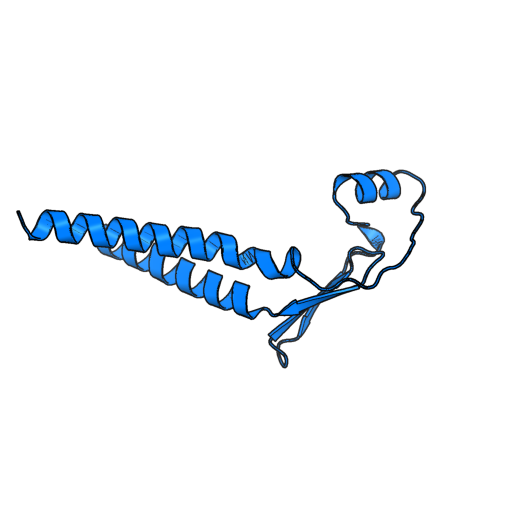.283 1.00 94.12 83 LEU A C 1
ATOM 629 O O . LEU A 1 83 ? -4.014 -7.805 1.996 1.00 94.12 83 LEU A O 1
ATOM 633 N N . VAL A 1 84 ? -3.295 -9.910 1.736 1.00 94.19 84 VAL A N 1
ATOM 634 C CA . VAL A 1 84 ? -3.661 -10.348 3.095 1.00 94.19 84 VAL A CA 1
ATOM 635 C C . VAL A 1 84 ? -3.089 -9.430 4.188 1.00 94.19 84 VAL A C 1
ATOM 637 O O . VAL A 1 84 ? -3.862 -9.036 5.068 1.00 94.19 84 VAL A O 1
ATOM 640 N N . PRO A 1 85 ? -1.803 -9.012 4.150 1.00 94.31 85 PRO A N 1
ATOM 641 C CA . PRO A 1 85 ? -1.270 -8.055 5.115 1.00 94.31 85 PRO A CA 1
ATOM 642 C C . PRO A 1 85 ? -2.034 -6.731 5.098 1.00 94.31 85 PRO A C 1
ATOM 644 O O . PRO A 1 85 ? -2.368 -6.219 6.163 1.00 94.31 85 PRO A O 1
ATOM 647 N N . SER A 1 86 ? -2.395 -6.209 3.922 1.00 94.81 86 SER A N 1
ATOM 648 C CA . SER A 1 86 ? -3.145 -4.955 3.822 1.00 94.81 86 SER A CA 1
ATOM 649 C C . SER A 1 86 ? -4.561 -5.065 4.368 1.00 94.81 86 SER A C 1
ATOM 651 O O . SER A 1 86 ? -5.018 -4.152 5.053 1.00 94.81 86 SER A O 1
ATOM 653 N N . LEU A 1 87 ? -5.252 -6.179 4.116 1.00 95.12 87 LEU A N 1
ATOM 654 C CA . LEU A 1 87 ? -6.595 -6.422 4.648 1.00 95.12 87 LEU A CA 1
ATOM 655 C C . LEU A 1 87 ? -6.575 -6.551 6.176 1.00 95.12 87 LEU A C 1
ATOM 657 O O . LEU A 1 87 ? -7.373 -5.918 6.876 1.00 95.12 87 LEU A O 1
ATOM 661 N N . LEU A 1 88 ? -5.622 -7.315 6.714 1.00 96.19 88 LEU A N 1
ATOM 662 C CA . LEU A 1 88 ? -5.406 -7.410 8.157 1.00 96.19 88 LEU A CA 1
ATOM 663 C C . LEU A 1 88 ? -5.023 -6.044 8.747 1.00 96.19 88 LEU A C 1
ATOM 665 O O . LEU A 1 88 ? -5.521 -5.644 9.798 1.00 96.19 88 LEU A O 1
ATOM 669 N N . GLY A 1 89 ? -4.181 -5.293 8.043 1.00 96.06 89 GLY A N 1
ATOM 670 C CA . GLY A 1 89 ? -3.760 -3.961 8.441 1.00 96.06 89 GLY A CA 1
ATOM 671 C C . GLY A 1 89 ? -4.917 -2.969 8.516 1.00 96.06 89 GLY A C 1
ATOM 672 O O . GLY A 1 89 ? -5.102 -2.283 9.524 1.00 96.06 89 GLY A O 1
ATOM 673 N N . GLY A 1 90 ? -5.749 -2.938 7.476 1.00 95.75 90 GLY A N 1
ATOM 674 C CA . GLY A 1 90 ? -6.939 -2.097 7.402 1.00 95.75 90 GLY A CA 1
ATOM 675 C C . GLY A 1 90 ? -7.944 -2.429 8.503 1.00 95.75 90 GLY A C 1
ATOM 676 O O . GLY A 1 90 ? -8.415 -1.533 9.202 1.00 95.75 90 GLY A O 1
ATOM 677 N N . THR A 1 91 ? -8.219 -3.716 8.729 1.00 96.94 91 THR A N 1
ATOM 678 C CA . THR A 1 91 ? -9.133 -4.155 9.797 1.00 96.94 91 THR A CA 1
ATOM 679 C C . THR A 1 91 ? -8.617 -3.800 11.192 1.00 96.94 91 THR A C 1
ATOM 681 O O . THR A 1 91 ? -9.363 -3.218 11.980 1.00 96.94 91 THR A O 1
ATOM 684 N N . LEU A 1 92 ? -7.339 -4.051 11.494 1.00 95.94 92 LEU A N 1
ATOM 685 C CA . LEU A 1 92 ? -6.723 -3.652 12.767 1.00 95.94 92 LEU A CA 1
ATOM 686 C C . LEU A 1 92 ? -6.750 -2.133 12.973 1.00 95.94 92 LEU A C 1
ATOM 688 O O . LEU A 1 92 ? -7.048 -1.666 14.076 1.00 95.94 92 LEU A O 1
ATOM 692 N N . SER A 1 93 ? -6.504 -1.370 11.906 1.00 96.06 93 SER A N 1
ATOM 693 C CA . SER A 1 93 ? -6.570 0.092 11.922 1.00 96.06 93 SER A CA 1
ATOM 694 C C . SER A 1 93 ? -7.968 0.588 12.277 1.00 96.06 93 SER A C 1
ATOM 696 O O . SER A 1 93 ? -8.127 1.400 13.189 1.00 96.06 93 SER A O 1
ATOM 698 N N . LEU A 1 94 ? -8.992 0.056 11.605 1.00 96.00 94 LEU A N 1
ATOM 699 C CA . LEU A 1 94 ? -10.390 0.412 11.843 1.00 96.00 94 LEU A CA 1
ATOM 700 C C . LEU A 1 94 ? -10.843 0.039 13.257 1.00 96.00 94 LEU A C 1
ATOM 702 O O . LEU A 1 94 ? -11.477 0.854 13.926 1.00 96.00 94 LEU A O 1
ATOM 706 N N . VAL A 1 95 ? -10.481 -1.152 13.743 1.00 95.44 95 VAL A N 1
ATOM 707 C CA . VAL A 1 95 ? -10.805 -1.594 15.109 1.00 95.44 95 VAL A CA 1
ATOM 708 C C . VAL A 1 95 ? -10.116 -0.709 16.147 1.00 95.44 95 VAL A C 1
ATOM 710 O O . VAL A 1 95 ? -10.764 -0.259 17.093 1.00 95.44 95 VAL A O 1
ATOM 713 N N . GLY A 1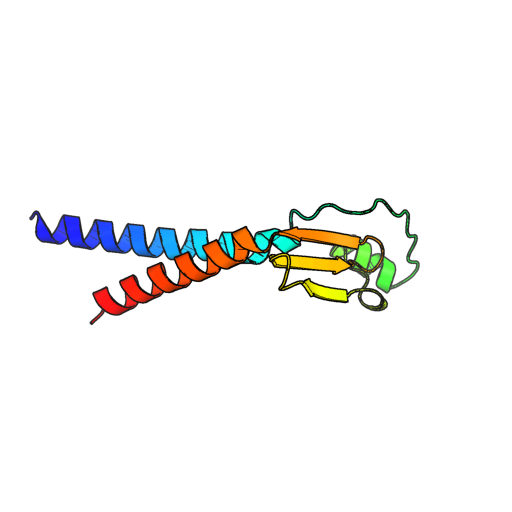 96 ? -8.827 -0.411 15.967 1.00 92.62 96 GLY A N 1
ATOM 714 C CA . GLY A 1 96 ? -8.066 0.449 16.872 1.00 92.62 96 GLY A CA 1
ATOM 715 C C . GLY A 1 96 ? -8.635 1.867 16.945 1.00 92.62 96 GLY A C 1
ATOM 716 O O . GLY A 1 96 ? -8.924 2.371 18.032 1.00 92.62 96 GLY A O 1
ATOM 717 N N . VAL A 1 97 ? -8.876 2.495 15.791 1.00 94.00 97 VAL A N 1
ATOM 718 C CA . VAL A 1 97 ? -9.470 3.840 15.713 1.00 94.00 97 VAL A CA 1
ATOM 719 C C . VAL A 1 97 ? -10.900 3.850 16.257 1.00 94.00 97 VAL A C 1
ATOM 721 O O . VAL A 1 97 ? -11.255 4.752 17.017 1.00 94.00 97 VAL A O 1
ATOM 724 N N . GLY A 1 98 ? -11.707 2.836 15.935 1.00 93.62 98 GLY A N 1
ATOM 725 C CA . GLY A 1 98 ? -13.070 2.686 16.445 1.00 93.62 98 GLY A CA 1
ATOM 726 C C . GLY A 1 98 ? -13.112 2.569 17.969 1.00 93.62 98 GLY A C 1
ATOM 727 O O . GLY A 1 98 ? -13.876 3.280 18.623 1.00 93.62 98 GLY A O 1
ATOM 728 N N . ALA A 1 99 ? -12.230 1.753 18.553 1.00 91.88 99 ALA A N 1
ATOM 729 C CA . ALA A 1 99 ? -12.093 1.621 20.001 1.00 91.88 99 ALA A CA 1
ATOM 730 C C . ALA A 1 99 ? -11.635 2.934 20.660 1.00 91.88 99 ALA A C 1
ATOM 732 O O . ALA A 1 99 ? -12.185 3.333 21.688 1.00 91.88 99 ALA A O 1
ATOM 733 N N . LEU A 1 100 ? -10.678 3.653 20.060 1.00 91.75 100 LEU A N 1
ATOM 734 C CA . LEU A 1 100 ? -10.256 4.976 20.540 1.00 91.75 100 LEU A CA 1
ATOM 735 C C . LEU A 1 100 ? -11.392 6.005 20.477 1.00 91.75 100 LEU A C 1
ATOM 737 O O . LEU A 1 100 ? -11.531 6.810 21.397 1.00 91.75 100 LEU A O 1
ATOM 741 N N . GLY A 1 101 ? -12.200 5.980 19.415 1.00 90.44 101 GLY A N 1
ATOM 742 C CA . GLY A 1 101 ? -13.369 6.843 19.258 1.00 90.44 101 GLY A CA 1
ATOM 743 C C . GLY A 1 101 ? -14.459 6.548 20.287 1.00 90.44 101 GLY A C 1
ATOM 744 O O . GLY A 1 101 ? -15.029 7.479 20.852 1.00 90.44 101 GLY A O 1
ATOM 745 N N . TRP A 1 102 ? -14.703 5.270 20.582 1.00 89.88 102 TRP A N 1
ATOM 746 C CA . TRP A 1 102 ? -15.675 4.846 21.590 1.00 89.88 102 TRP A CA 1
ATOM 747 C C . TRP A 1 102 ? -15.253 5.240 23.010 1.00 89.88 102 TRP A C 1
ATOM 749 O O . TRP A 1 102 ? -16.070 5.746 23.762 1.00 89.88 102 TRP A O 1
ATOM 759 N N . LEU A 1 103 ? -13.965 5.117 23.351 1.00 85.75 103 LEU A N 1
ATOM 760 C CA . LEU A 1 103 ? -13.425 5.506 24.665 1.00 85.75 103 LEU A CA 1
ATOM 761 C C . LEU A 1 103 ? -13.399 7.022 24.927 1.00 85.75 103 LEU A C 1
ATOM 763 O O . LEU A 1 103 ? -13.073 7.438 26.043 1.00 85.75 103 LEU A O 1
ATOM 767 N N . ARG A 1 104 ? -13.627 7.841 23.893 1.00 80.38 104 ARG A N 1
ATOM 768 C CA . ARG A 1 104 ? -13.705 9.307 23.985 1.00 80.38 104 ARG A CA 1
ATOM 769 C C . ARG A 1 104 ? -15.136 9.820 24.164 1.00 80.38 104 ARG A C 1
ATOM 771 O O . ARG A 1 104 ? -15.279 10.988 24.516 1.00 80.38 104 ARG A O 1
ATOM 778 N N . ARG A 1 105 ? -16.144 8.994 23.867 1.00 70.94 105 ARG A N 1
ATOM 779 C CA . ARG A 1 105 ? -17.562 9.291 24.105 1.00 70.94 105 ARG A CA 1
ATOM 780 C C . ARG A 1 105 ? -17.939 8.917 25.533 1.00 70.94 105 ARG A C 1
ATOM 782 O O . ARG A 1 105 ? -18.816 9.617 26.073 1.00 70.94 105 ARG A O 1
#

Sequence (105 aa):
MSTTLHSRRVRYLAWLCALVGLVLVPLPFLTGTSTLAACEFGGFYGAVYDAVGIYPPGYTVDIDWSDLQVVWSDGCNGHVSSLVPSLLGGTLSLVGVGALGWLRR